Protein 6V50 (pdb70)

Radius of gyration: 16.24 Å; Cα contacts (8 Å, |Δi|>4): 8; chains: 2; bounding box: 23×21×54 Å

Solvent-accessible surface area: 5838 Å² total; per-residue (Å²): 176,98,104,60,103,53,58,137,77,42,50,107,107,22,130,72,97,43,104,103,108,116,72,72,31,145,134,113,59,138,192,178,96,107,59,101,60,49,132,74,47,50,104,110,31,134,74,87,38,107,108,104,109,72,76,32,149,133,112,56,137,189

Sequence (62 aa):
EVEALEAKVEALESKVQKLEKKVEALEHGWDEVEALEAKVEALESKVQKLEKKVEALEHGWD

Foldseek 3Di:
DVVVVVVVVVVVVVVVVVVVVVVVCVVVVPD/DVVVVVVVVVVVVVVVVVVVVVVVCVVVVPD

Secondary structure (DSSP, 8-state):
-HHHHHHHHHHHHHHHHHHHHHHHHHHHT--/-HHHHHHHHHHHHHHHHHHHHHHHHHHHT--

Structure (mmCIF, N/CA/C/O backbone):
data_6V50
#
_entry.id   6V50
#
_cell.length_a   39.190
_cell.length_b   39.190
_cell.length_c   98.610
_cell.angle_alpha   90.000
_cell.angle_beta   90.000
_cell.angle_gamma   120.000
#
_symmetry.space_group_name_H-M   'H 3'
#
loop_
_entity.id
_entity.type
_entity.pdbx_description
1 polymer 'Coiled-coil Trimer with Glu:Ser:Lys Triad with K7A mutation'
2 water water
#
loop_
_atom_site.group_PDB
_atom_site.id
_atom_site.type_symbol
_atom_site.label_atom_id
_atom_site.label_alt_id
_atom_site.label_comp_id
_atom_site.label_asym_id
_atom_site.label_entity_i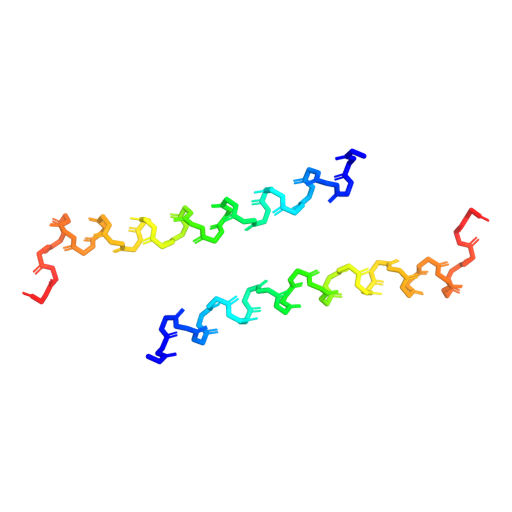d
_atom_site.label_seq_id
_atom_site.pdbx_PDB_ins_code
_atom_site.Cartn_x
_atom_site.Cartn_y
_atom_site.Cartn_z
_atom_site.occupancy
_atom_site.B_iso_or_equiv
_atom_site.auth_seq_id
_atom_site.auth_comp_id
_atom_site.auth_asym_id
_atom_site.auth_atom_id
_atom_site.pdbx_PDB_model_num
ATOM 4 N N . GLU A 1 2 ? 13.998 -16.075 -31.327 1.00 39.50 1 GLU A N 1
ATOM 5 C CA . GLU A 1 2 ? 14.823 -16.285 -30.150 1.00 37.49 1 GLU A CA 1
ATOM 6 C C . GLU A 1 2 ? 15.156 -14.935 -29.510 1.00 43.08 1 GLU A C 1
ATOM 7 O O . GLU A 1 2 ? 15.200 -14.819 -28.279 1.00 40.57 1 GLU A O 1
ATOM 13 N N . VAL A 1 3 ? 15.346 -13.905 -30.341 1.00 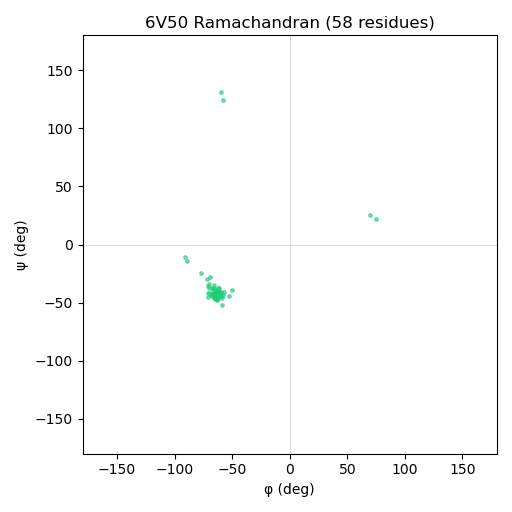41.40 2 VAL A N 1
ATOM 14 C CA . VAL A 1 3 ? 15.670 -12.582 -29.810 1.00 39.61 2 VAL A CA 1
ATOM 15 C C . VAL A 1 3 ? 14.505 -12.039 -28.997 1.00 33.97 2 VAL A C 1
ATOM 16 O O . VAL A 1 3 ? 14.685 -11.552 -27.877 1.00 37.23 2 VAL A O 1
ATOM 20 N N . GLU A 1 4 ? 13.288 -12.128 -29.539 1.00 36.19 3 GLU A N 1
ATOM 21 C CA . GLU A 1 4 ? 12.125 -11.670 -28.785 1.00 32.44 3 GLU A CA 1
ATOM 22 C C . GLU A 1 4 ? 11.842 -12.590 -27.597 1.00 34.50 3 GLU A C 1
ATOM 23 O O . GLU A 1 4 ? 11.304 -12.147 -26.575 1.00 28.25 3 GLU A O 1
ATOM 29 N N . ALA A 1 5 ? 12.219 -13.866 -27.701 1.00 33.90 4 ALA A N 1
ATOM 30 C CA . ALA A 1 5 ? 12.226 -14.728 -26.523 1.00 32.52 4 ALA A CA 1
ATOM 31 C C . ALA A 1 5 ? 13.231 -14.231 -25.489 1.00 32.31 4 ALA A C 1
ATOM 32 O O . ALA A 1 5 ? 12.945 -14.235 -24.284 1.00 31.76 4 ALA A O 1
ATOM 34 N N . LEU A 1 6 ? 14.414 -13.804 -25.941 1.00 28.28 5 LEU A N 1
ATOM 35 C CA . LEU A 1 6 ? 15.420 -13.294 -25.013 1.00 30.01 5 LEU A CA 1
ATOM 36 C C . LEU A 1 6 ? 14.927 -12.037 -24.311 1.00 29.56 5 LEU A C 1
ATOM 37 O O . LEU A 1 6 ? 15.026 -11.926 -23.084 1.00 28.57 5 LEU A O 1
ATOM 42 N N . GLU A 1 7 ? 14.386 -11.078 -25.078 1.00 28.85 6 GLU A N 1
ATOM 43 C CA . GLU A 1 7 ? 13.902 -9.825 -24.497 1.00 33.83 6 GLU A CA 1
ATOM 44 C C . GLU A 1 7 ? 12.977 -10.078 -23.316 1.00 27.52 6 GLU A C 1
ATOM 45 O O . GLU A 1 7 ? 13.031 -9.363 -22.308 1.00 25.90 6 GLU A O 1
ATOM 51 N N . ALA A 1 8 ? 12.128 -11.103 -23.421 1.00 28.81 7 ALA A N 1
ATOM 52 C CA . ALA A 1 8 ? 11.163 -11.398 -22.369 1.00 27.38 7 ALA A CA 1
ATOM 53 C C . ALA A 1 8 ? 11.855 -11.950 -21.131 1.00 29.57 7 ALA A C 1
ATOM 54 O O . ALA A 1 8 ? 11.538 -11.552 -20.000 1.00 30.31 7 ALA A O 1
ATOM 56 N N . LYS A 1 9 ? 12.786 -12.893 -21.331 1.00 25.68 8 LYS A N 1
ATOM 57 C CA . LYS A 1 9 ? 13.552 -13.442 -20.217 1.00 27.59 8 LYS A CA 1
ATOM 58 C C . LYS A 1 9 ? 14.345 -12.350 -19.511 1.00 24.18 8 LYS A C 1
ATOM 59 O O . LYS A 1 9 ? 14.420 -12.319 -18.277 1.00 25.43 8 LYS A O 1
ATOM 65 N N . VAL A 1 10 ? 14.948 -11.447 -20.283 1.00 25.82 9 VAL A N 1
ATOM 66 C CA . VAL A 1 10 ? 15.721 -10.356 -19.699 1.00 27.56 9 VAL A CA 1
ATOM 67 C C . VAL A 1 10 ? 14.814 -9.436 -18.897 1.00 21.97 9 VAL A C 1
ATOM 68 O O . VAL A 1 10 ? 15.134 -9.059 -17.762 1.00 24.52 9 VAL A O 1
ATOM 72 N N . GLU A 1 11 ? 13.660 -9.081 -19.455 1.00 25.56 10 GLU A N 1
ATOM 73 C CA . GLU A 1 11 ? 12.732 -8.221 -18.725 1.00 29.69 10 GLU A CA 1
ATOM 74 C C . GLU A 1 11 ? 12.224 -8.902 -17.462 1.00 22.13 10 GLU A C 1
ATOM 75 O O . GLU A 1 11 ? 12.067 -8.260 -16.420 1.00 23.68 10 GLU A O 1
ATOM 81 N N . ALA A 1 12 ? 11.957 -10.204 -17.541 1.00 28.77 11 ALA A N 1
ATOM 82 C CA . ALA A 1 12 ? 11.584 -10.961 -16.352 1.00 22.53 11 ALA A CA 1
ATOM 83 C C . ALA A 1 12 ? 12.702 -10.938 -15.316 1.00 27.08 11 ALA A C 1
ATOM 84 O O . ALA A 1 12 ? 12.442 -10.871 -14.108 1.00 21.47 11 ALA A O 1
ATOM 86 N N . LEU A 1 13 ? 13.961 -11.000 -15.776 1.00 26.14 12 LEU A N 1
ATOM 87 C CA . LEU A 1 13 ? 15.095 -10.968 -14.855 1.00 22.83 12 LEU A CA 1
ATOM 88 C C . LEU A 1 13 ? 15.231 -9.603 -14.193 1.00 19.68 12 LEU A C 1
ATOM 89 O O . LEU A 1 13 ? 15.463 -9.522 -12.981 1.00 18.80 12 LEU A O 1
ATOM 94 N N . GLU A 1 14 ? 15.091 -8.520 -14.975 1.00 23.94 13 GLU A N 1
ATOM 95 C CA . GLU A 1 14 ? 15.192 -7.167 -14.421 1.00 21.69 13 GLU A CA 1
ATOM 96 C C . GLU A 1 14 ? 14.184 -6.957 -13.306 1.00 22.18 13 GLU A C 1
ATOM 97 O O . GLU A 1 14 ? 14.497 -6.359 -12.267 1.00 19.08 13 GLU A O 1
ATOM 103 N N . SER A 1 15 ? 12.968 -7.459 -13.499 1.00 21.01 14 SER A N 1
ATOM 104 C CA . SER A 1 15 ? 11.958 -7.327 -12.462 1.00 23.89 14 SER A CA 1
ATOM 105 C C . SER A 1 15 ? 12.369 -8.079 -11.207 1.00 19.17 14 SER A C 1
ATOM 106 O O . SER A 1 15 ? 12.246 -7.558 -10.092 1.00 22.06 14 SER A O 1
ATOM 109 N N . LYS A 1 16 ? 12.864 -9.309 -11.363 1.00 21.88 15 LYS A N 1
ATOM 110 C CA . LYS A 1 16 ? 13.221 -10.100 -10.190 1.00 20.07 15 LYS A CA 1
ATOM 111 C C . LYS A 1 16 ? 14.466 -9.547 -9.511 1.00 20.26 15 LYS A C 1
ATOM 112 O O . LYS A 1 16 ? 14.567 -9.562 -8.277 1.00 20.89 15 LYS A O 1
ATOM 118 N N . VAL A 1 17 ? 15.416 -9.039 -10.296 1.00 17.10 16 VAL A N 1
ATOM 119 C CA . VAL A 1 17 ? 16.632 -8.497 -9.706 1.00 17.12 16 VAL A CA 1
ATOM 120 C C . VAL A 1 17 ? 16.315 -7.242 -8.905 1.00 19.52 16 VAL A C 1
ATOM 121 O O . VAL A 1 17 ? 16.851 -7.036 -7.805 1.00 18.76 16 VAL A O 1
ATOM 125 N N . GLN A 1 18 ? 15.392 -6.421 -9.405 1.00 18.38 17 GLN A N 1
ATOM 126 C CA . GLN A 1 18 ? 14.984 -5.239 -8.658 1.00 21.94 17 GLN A CA 1
ATOM 127 C C . GLN A 1 18 ? 14.264 -5.616 -7.364 1.00 20.26 17 GLN A C 1
ATOM 128 O O . GLN A 1 18 ? 14.510 -5.006 -6.312 1.00 15.41 17 GLN A O 1
ATOM 134 N N . LYS A 1 19 ? 13.389 -6.623 -7.401 1.00 14.93 18 LYS A N 1
ATOM 135 C CA . LYS A 1 19 ? 12.779 -7.056 -6.146 1.00 21.49 18 LYS A CA 1
ATOM 136 C C . LYS A 1 19 ? 13.838 -7.572 -5.174 1.00 18.61 18 LYS A C 1
ATOM 137 O O . LYS A 1 19 ? 13.788 -7.267 -3.977 1.00 18.57 18 LYS A O 1
ATOM 143 N N . LEU A 1 20 ? 14.825 -8.328 -5.674 1.00 17.58 19 LEU A N 1
ATOM 144 C CA . LEU A 1 20 ? 15.884 -8.837 -4.801 1.00 18.68 19 LEU A CA 1
ATOM 145 C C . LEU A 1 20 ? 16.712 -7.703 -4.208 1.00 16.94 19 LEU A C 1
ATOM 146 O O . LEU A 1 20 ? 17.122 -7.765 -3.040 1.00 17.52 19 LEU A O 1
ATOM 151 N N . GLU A 1 21 ? 16.984 -6.666 -5.000 1.00 15.24 20 GLU A N 1
ATOM 152 C CA . GLU A 1 21 ? 17.783 -5.556 -4.492 1.00 16.88 20 GLU A CA 1
ATOM 153 C C . GLU A 1 21 ? 17.068 -4.849 -3.349 1.00 17.55 20 GLU A C 1
ATOM 154 O O . GLU A 1 21 ? 17.688 -4.511 -2.331 1.00 15.26 20 GLU A O 1
ATOM 160 N N . LYS A 1 22 ? 15.753 -4.643 -3.495 1.00 16.60 21 LYS A N 1
ATOM 161 C CA . LYS A 1 22 ? 14.954 -4.023 -2.445 1.00 16.96 21 LYS A CA 1
ATOM 162 C C . LYS A 1 22 ? 14.925 -4.880 -1.192 1.00 18.80 21 LYS A C 1
ATOM 163 O O . LYS A 1 22 ? 15.032 -4.358 -0.075 1.00 20.29 21 LYS A O 1
ATOM 169 N N . LYS A 1 23 ? 14.778 -6.200 -1.352 1.00 18.46 22 LYS A N 1
ATOM 170 C CA . LYS A 1 23 ? 14.758 -7.085 -0.188 1.00 18.44 22 LYS A CA 1
ATOM 171 C C . LYS A 1 23 ? 16.097 -7.068 0.529 1.00 14.71 22 LYS A C 1
ATOM 172 O O . LYS A 1 23 ? 16.162 -6.965 1.760 1.00 18.30 22 LYS A O 1
ATOM 178 N N . VAL A 1 24 ? 17.185 -7.162 -0.228 1.00 19.62 23 VAL A N 1
ATOM 179 C CA . VAL A 1 24 ? 18.493 -7.235 0.405 1.00 19.50 23 VAL A CA 1
ATOM 180 C C . VAL A 1 24 ? 18.818 -5.915 1.094 1.00 22.17 23 VAL A C 1
ATOM 181 O O . VAL A 1 24 ? 19.367 -5.904 2.208 1.00 21.63 23 VAL A O 1
ATOM 185 N N . GLU A 1 25 ? 18.427 -4.784 0.487 1.00 22.71 24 GLU A N 1
ATOM 186 C CA . GLU A 1 25 ? 18.658 -3.498 1.150 1.00 22.07 24 GLU A CA 1
ATOM 187 C C . GLU A 1 25 ? 17.911 -3.428 2.472 1.00 18.69 24 GLU A C 1
ATOM 188 O O . GLU A 1 25 ? 18.459 -2.965 3.476 1.00 20.55 24 GLU A O 1
ATOM 194 N N . ALA A 1 26 ? 16.659 -3.889 2.496 1.00 19.05 25 ALA A N 1
ATOM 195 C CA . ALA A 1 26 ? 15.909 -3.926 3.748 1.00 15.99 25 ALA A CA 1
ATOM 196 C C . ALA A 1 26 ? 16.623 -4.779 4.792 1.00 21.79 25 ALA A C 1
ATOM 197 O O . ALA A 1 26 ? 16.780 -4.365 5.951 1.00 24.28 25 ALA A O 1
ATOM 199 N N . LEU A 1 27 ? 17.092 -5.966 4.395 1.00 18.57 26 LEU A N 1
ATOM 200 C CA . LEU A 1 27 ? 17.782 -6.824 5.355 1.00 25.16 26 LEU A CA 1
ATOM 201 C C . LEU A 1 27 ? 19.100 -6.207 5.805 1.00 27.03 26 LEU A C 1
ATOM 202 O O . LEU A 1 27 ? 19.444 -6.265 6.991 1.00 27.29 26 LEU A O 1
ATOM 207 N N . GLU A 1 28 ? 19.859 -5.619 4.875 1.00 24.39 27 GLU A N 1
ATOM 208 C CA . GLU A 1 28 ? 21.134 -5.013 5.251 1.00 25.84 27 GLU A CA 1
ATOM 209 C C . GLU A 1 28 ? 20.938 -3.819 6.170 1.00 24.15 27 GLU A C 1
ATOM 210 O O . GLU A 1 28 ? 21.760 -3.580 7.065 1.00 28.83 27 GLU A O 1
ATOM 216 N N . HIS A 1 29 ? 19.866 -3.065 5.973 1.00 20.78 28 HIS A N 1
ATOM 217 C CA . HIS A 1 29 ? 19.658 -1.839 6.728 1.00 25.69 28 HIS A CA 1
ATOM 218 C C . HIS A 1 29 ? 18.858 -2.059 7.999 1.00 26.81 28 HIS A C 1
ATOM 219 O O . HIS A 1 29 ? 18.792 -1.153 8.837 1.00 22.30 28 HIS A O 1
ATOM 226 N N . GLY A 1 30 ? 18.260 -3.235 8.164 1.00 27.89 29 GLY A N 1
ATOM 227 C CA . GLY A 1 30 ? 17.404 -3.443 9.309 1.00 26.27 29 GLY A CA 1
ATOM 228 C C . GLY A 1 30 ? 16.122 -2.652 9.231 1.00 28.47 29 GLY A C 1
ATOM 229 O O . GLY A 1 30 ? 15.533 -2.327 10.270 1.00 36.85 29 GLY A O 1
ATOM 230 N N . TRP A 1 31 ? 15.678 -2.318 8.022 1.00 27.61 30 TRP A N 1
ATOM 231 C CA . TRP A 1 31 ? 14.430 -1.591 7.868 1.00 27.37 30 TRP A CA 1
ATOM 232 C C . TRP A 1 31 ? 13.282 -2.393 8.468 1.00 40.17 30 TRP A C 1
ATOM 233 O O . TRP A 1 31 ? 13.158 -3.601 8.228 1.00 36.91 30 TRP A O 1
ATOM 244 N N . ASP A 1 32 ? 12.474 -1.726 9.293 1.00 38.52 31 ASP A N 1
ATOM 245 C CA . ASP A 1 32 ? 11.264 -2.328 9.842 1.00 41.58 31 ASP A CA 1
ATOM 246 C C . ASP A 1 32 ? 11.526 -3.612 10.641 1.00 37.77 31 ASP A C 1
ATOM 247 O O . ASP A 1 32 ? 12.195 -3.592 11.680 1.00 37.43 31 ASP A O 1
ATOM 255 N N . GLU B 1 2 ? -1.444 -7.292 -2.589 1.00 37.83 1 GLU B N 1
ATOM 256 C CA . GLU B 1 2 ? -1.995 -6.554 -3.717 1.00 36.88 1 GLU B CA 1
ATOM 257 C C . GLU B 1 2 ? -0.955 -5.608 -4.342 1.00 42.02 1 GLU B C 1
ATOM 258 O O . GLU B 1 2 ? -0.899 -5.457 -5.566 1.00 39.38 1 GLU B O 1
ATOM 264 N N . VAL B 1 3 ? -0.108 -5.001 -3.508 1.00 40.99 2 VAL B N 1
ATOM 265 C CA . VAL B 1 3 ? 0.884 -4.064 -4.027 1.00 39.99 2 VAL B CA 1
ATOM 266 C C . VAL B 1 3 ? 1.916 -4.787 -4.886 1.00 33.39 2 VAL B C 1
ATOM 267 O O . VAL B 1 3 ? 2.283 -4.313 -5.967 1.00 35.41 2 VAL B O 1
ATOM 271 N N . GLU B 1 4 ? 2.393 -5.947 -4.434 1.00 32.88 3 GLU B N 1
ATOM 272 C CA . GLU B 1 4 ? 3.394 -6.663 -5.217 1.00 34.61 3 GLU B CA 1
ATOM 273 C C . GLU B 1 4 ? 2.771 -7.389 -6.405 1.00 34.48 3 GLU B C 1
ATOM 274 O O . GLU B 1 4 ? 3.463 -7.672 -7.390 1.00 28.40 3 GLU B O 1
ATOM 280 N N . ALA B 1 5 ? 1.481 -7.719 -6.321 1.00 30.89 4 ALA B N 1
ATOM 281 C CA . ALA B 1 5 ? 0.740 -8.095 -7.517 1.00 29.68 4 ALA B CA 1
ATOM 282 C C . ALA B 1 5 ? 0.672 -6.928 -8.492 1.00 32.77 4 ALA B C 1
ATOM 283 O O . ALA B 1 5 ? 0.896 -7.097 -9.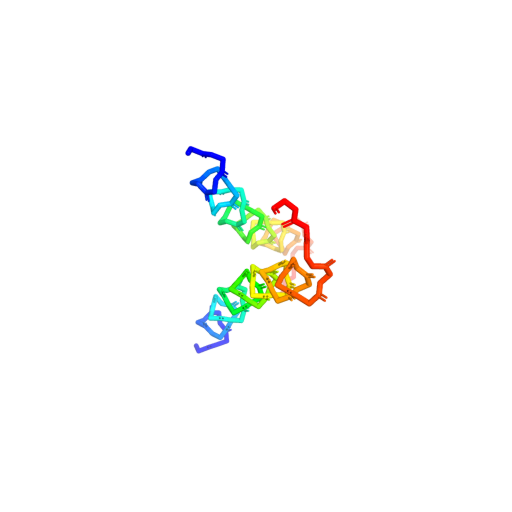697 1.00 33.47 4 ALA B O 1
ATOM 285 N N . LEU B 1 6 ? 0.362 -5.732 -7.984 1.00 28.10 5 LEU B N 1
ATOM 286 C CA . LEU B 1 6 ? 0.32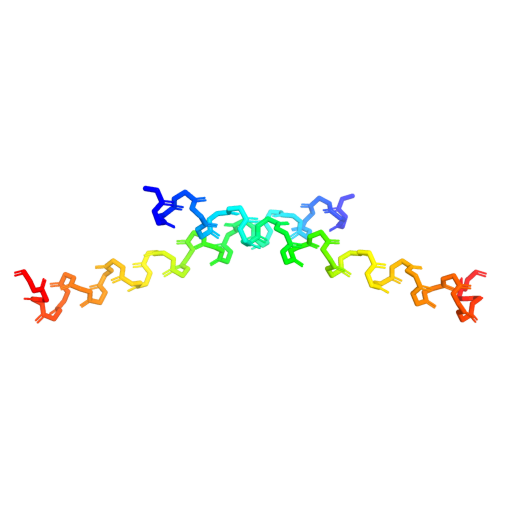4 -4.565 -8.856 1.00 31.76 5 LEU B CA 1
ATOM 287 C C . LEU B 1 6 ? 1.674 -4.341 -9.509 1.00 27.52 5 LEU B C 1
ATOM 288 O O . LEU B 1 6 ? 1.748 -4.091 -10.716 1.00 28.61 5 LEU B O 1
ATOM 293 N N . GLU B 1 7 ? 2.754 -4.445 -8.729 1.00 30.71 6 GLU B N 1
ATOM 294 C CA . GLU B 1 7 ? 4.097 -4.270 -9.276 1.00 32.70 6 GLU B CA 1
ATOM 295 C C . GLU B 1 7 ? 4.322 -5.165 -10.486 1.00 28.79 6 GLU B C 1
ATOM 296 O O . GLU B 1 7 ? 4.846 -4.716 -11.511 1.00 27.56 6 GLU B O 1
ATOM 302 N N . ALA B 1 8 ? 3.906 -6.430 -10.390 1.00 27.50 7 ALA B N 1
ATOM 303 C CA . ALA B 1 8 ? 4.173 -7.393 -11.453 1.00 29.27 7 ALA B CA 1
ATOM 304 C C . ALA B 1 8 ? 3.372 -7.072 -12.701 1.00 32.47 7 ALA B C 1
ATOM 305 O O . ALA B 1 8 ? 3.894 -7.174 -13.822 1.00 31.54 7 ALA B O 1
ATOM 307 N N . LYS B 1 9 ? 2.097 -6.703 -12.525 1.00 31.01 8 LYS B N 1
ATOM 308 C CA . LYS B 1 9 ? 1.257 -6.354 -13.666 1.00 29.11 8 LYS B CA 1
ATOM 309 C C . LYS B 1 9 ? 1.808 -5.129 -14.384 1.00 23.19 8 LYS B C 1
ATOM 310 O O . LYS B 1 9 ? 1.821 -5.071 -15.620 1.00 28.23 8 LYS B O 1
ATO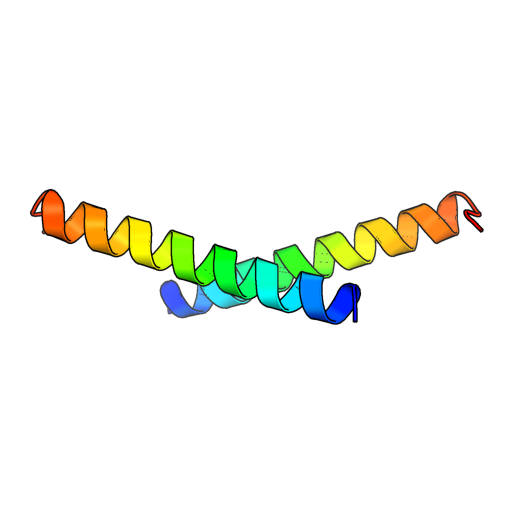M 316 N N . VAL B 1 10 ? 2.289 -4.151 -13.621 1.00 26.41 9 VAL B N 1
ATOM 317 C CA . VAL B 1 10 ? 2.806 -2.919 -14.209 1.00 24.53 9 VAL B CA 1
ATOM 318 C C . VAL B 1 10 ? 4.044 -3.201 -15.052 1.00 24.24 9 VAL B C 1
ATOM 319 O O . VAL B 1 10 ? 4.174 -2.695 -16.174 1.00 26.43 9 VAL B O 1
ATOM 323 N N . GLU B 1 11 ? 4.964 -4.028 -14.547 1.00 26.43 10 GLU B N 1
ATOM 324 C CA . GLU B 1 11 ? 6.152 -4.326 -15.345 1.00 27.45 10 GLU B CA 1
ATOM 325 C C . GLU B 1 11 ? 5.822 -5.216 -16.532 1.00 20.99 10 GLU B C 1
ATOM 326 O O . GLU B 1 11 ? 6.480 -5.124 -17.568 1.00 26.18 10 GLU B O 1
ATOM 332 N N . ALA B 1 12 ? 4.807 -6.070 -16.414 1.00 27.03 11 ALA B N 1
ATOM 333 C CA . ALA B 1 12 ? 4.315 -6.777 -17.590 1.00 23.34 11 ALA B CA 1
ATOM 334 C C . ALA B 1 12 ? 3.771 -5.797 -18.620 1.00 25.38 11 ALA B C 1
ATOM 335 O O . ALA B 1 12 ? 3.945 -5.991 -19.831 1.00 20.88 11 ALA B O 1
ATOM 337 N N . LEU B 1 13 ? 3.110 -4.729 -18.153 1.00 26.64 12 LEU B N 1
ATOM 338 C CA . LEU B 1 13 ? 2.552 -3.739 -19.067 1.00 2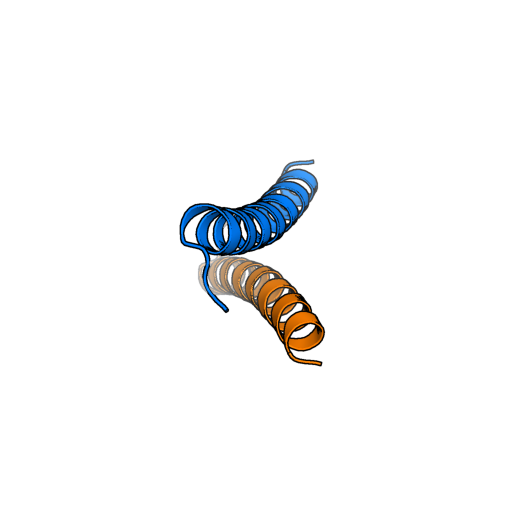2.89 12 LEU B CA 1
ATOM 339 C C . LEU B 1 13 ? 3.655 -2.921 -19.724 1.00 19.29 12 LEU B C 1
ATOM 340 O O . LEU B 1 13 ? 3.601 -2.659 -20.932 1.00 20.46 12 LEU B O 1
ATOM 345 N N . GLU B 1 14 ? 4.672 -2.523 -18.949 1.00 21.69 13 GLU B N 1
ATOM 346 C CA . GLU B 1 14 ? 5.791 -1.769 -19.509 1.00 19.01 13 GLU B CA 1
ATOM 347 C C . GLU B 1 14 ? 6.469 -2.547 -20.628 1.00 19.40 13 GLU B C 1
ATOM 348 O O . GLU B 1 14 ? 6.787 -1.992 -21.692 1.00 17.01 13 GLU B O 1
ATOM 354 N N . SER B 1 15 ? 6.682 -3.842 -20.415 1.00 20.47 14 SER B N 1
ATOM 355 C CA . SER B 1 15 ? 7.240 -4.664 -21.477 1.00 23.30 14 SER B CA 1
ATOM 356 C C . SER B 1 15 ? 6.350 -4.629 -22.715 1.00 18.92 14 SER B C 1
ATOM 357 O O . SER B 1 15 ? 6.815 -4.333 -23.823 1.00 22.29 14 SER B O 1
ATOM 360 N N . LYS B 1 16 ? 5.055 -4.909 -22.542 1.00 19.29 15 LYS B N 1
ATOM 361 C CA . LYS B 1 16 ? 4.153 -4.955 -23.687 1.00 16.67 15 LYS B CA 1
ATOM 362 C C . LYS B 1 16 ? 4.068 -3.601 -24.380 1.00 15.15 15 LYS B C 1
ATOM 363 O O . LYS B 1 16 ? 4.038 -3.528 -25.612 1.00 22.15 15 LYS B O 1
ATOM 369 N N . VAL B 1 17 ? 4.042 -2.516 -23.608 1.00 18.80 16 VAL B N 1
ATOM 370 C CA . VAL B 1 17 ? 3.932 -1.185 -24.204 1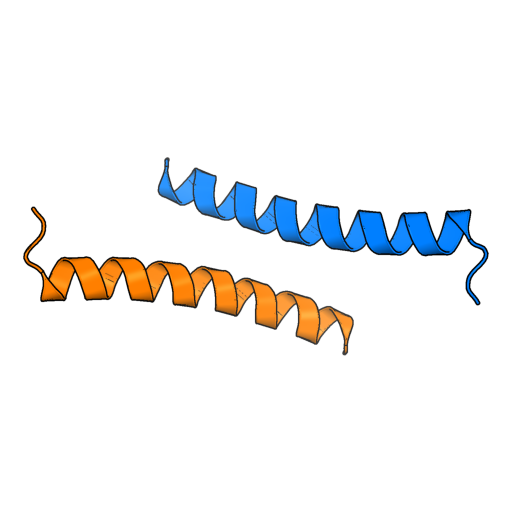.00 18.42 16 VAL B CA 1
ATOM 371 C C . VAL B 1 17 ? 5.188 -0.845 -25.005 1.00 18.78 16 VAL B C 1
ATOM 372 O O . VAL B 1 17 ? 5.111 -0.377 -26.151 1.00 18.29 16 VAL B O 1
ATOM 376 N N . GLN B 1 18 ? 6.365 -1.108 -24.439 1.00 17.30 17 GLN B N 1
ATOM 377 C CA . GLN B 1 18 ? 7.582 -0.866 -25.203 1.00 17.28 17 GLN B CA 1
ATOM 378 C C . GLN B 1 18 ? 7.599 -1.693 -26.487 1.00 19.52 17 GLN B C 1
ATOM 379 O O . GLN B 1 18 ? 7.959 -1.184 -27.561 1.00 15.73 17 GLN B O 1
ATOM 385 N N . LYS B 1 19 ? 7.159 -2.952 -26.416 1.00 14.87 18 LYS B N 1
ATOM 386 C CA . LYS B 1 19 ? 7.046 -3.735 -27.643 1.00 20.23 18 LYS B CA 1
ATOM 387 C C . LYS B 1 19 ? 6.078 -3.085 -28.636 1.00 18.55 18 LYS B C 1
ATOM 388 O O . LYS B 1 19 ? 6.375 -3.006 -29.835 1.00 20.23 18 LYS B O 1
ATOM 394 N N . LEU B 1 20 ? 4.923 -2.590 -28.161 1.00 14.69 19 LEU B N 1
ATOM 395 C CA . LEU B 1 20 ? 3.972 -1.953 -29.081 1.00 14.40 19 LEU B CA 1
ATOM 396 C C . LEU B 1 20 ? 4.536 -0.666 -29.681 1.00 17.91 19 LEU B C 1
ATOM 397 O O . LEU B 1 20 ? 4.285 -0.360 -30.859 1.00 19.31 19 LEU B O 1
ATOM 402 N N . GLU B 1 21 ? 5.290 0.104 -28.889 1.00 12.45 20 GLU B N 1
ATOM 403 C CA . GLU B 1 21 ? 5.875 1.345 -29.394 1.00 17.31 20 GLU B CA 1
ATOM 404 C C . GLU B 1 21 ? 6.844 1.071 -30.544 1.00 17.12 20 GLU B C 1
ATOM 405 O O . GLU B 1 21 ? 6.797 1.740 -31.589 1.00 13.02 20 GLU B O 1
ATOM 411 N N . LYS B 1 22 ? 7.719 0.073 -30.372 1.00 16.05 21 LYS B N 1
ATOM 412 C CA . LYS B 1 22 ? 8.633 -0.322 -31.441 1.00 17.57 21 LYS B CA 1
ATOM 413 C C . LYS B 1 22 ? 7.876 -0.808 -32.661 1.00 15.57 21 LYS B C 1
ATOM 414 O O . LYS B 1 22 ? 8.260 -0.513 -33.799 1.00 17.73 21 LYS B O 1
ATOM 420 N N . LYS B 1 23 ? 6.800 -1.565 -32.450 1.00 18.69 22 LYS B N 1
ATOM 421 C CA . LYS B 1 23 ? 6.015 -2.049 -33.584 1.00 20.04 22 LYS B CA 1
ATOM 422 C C . LYS B 1 23 ? 5.395 -0.888 -34.347 1.00 16.48 22 LYS B C 1
ATOM 423 O O . LYS B 1 23 ? 5.469 -0.817 -35.580 1.00 20.75 22 LYS B O 1
ATOM 429 N N . VAL B 1 24 ? 4.791 0.046 -33.623 1.00 19.38 23 VAL B N 1
ATOM 430 C CA . VAL B 1 24 ? 4.065 1.115 -34.289 1.00 20.43 23 VAL B CA 1
ATOM 431 C C . VAL B 1 24 ? 5.033 2.062 -34.988 1.00 21.69 23 VAL B C 1
ATOM 432 O O . VAL B 1 24 ? 4.747 2.552 -36.093 1.00 20.54 23 VAL B O 1
ATOM 436 N N . GLU B 1 25 ? 6.203 2.323 -34.379 1.00 22.80 24 GLU B N 1
ATOM 437 C CA . GLU B 1 25 ? 7.186 3.179 -35.049 1.00 19.55 24 GLU B CA 1
ATOM 438 C C . GLU B 1 25 ? 7.648 2.552 -36.359 1.00 19.39 24 GLU B C 1
ATOM 439 O O . GLU B 1 25 ? 7.813 3.251 -37.360 1.00 20.13 24 GLU B O 1
ATOM 445 N N . ALA B 1 26 ? 7.844 1.230 -36.382 1.00 18.33 25 ALA B N 1
ATOM 446 C CA . ALA B 1 26 ? 8.215 0.573 -37.631 1.00 15.90 25 ALA B CA 1
ATOM 447 C C . ALA B 1 26 ? 7.107 0.703 -38.667 1.00 23.46 25 ALA B C 1
ATOM 448 O O . ALA B 1 26 ? 7.364 1.038 -39.834 1.00 23.08 25 ALA B O 1
ATOM 450 N N . LEU B 1 27 ? 5.861 0.451 -38.260 1.00 20.70 26 LEU B N 1
ATOM 451 C CA . LEU B 1 27 ? 4.756 0.607 -39.202 1.00 26.13 26 LEU B CA 1
ATOM 452 C C . LEU B 1 27 ? 4.667 2.044 -39.705 1.00 26.67 26 LEU B C 1
ATOM 453 O O . LEU B 1 27 ? 4.485 2.278 -40.908 1.00 26.70 26 LEU B O 1
ATOM 458 N N . GLU B 1 28 ? 4.831 3.021 -38.808 1.00 21.39 27 GLU B N 1
ATOM 459 C CA . GLU B 1 28 ? 4.705 4.422 -39.214 1.00 25.13 27 GLU B CA 1
ATOM 460 C C . GLU B 1 28 ? 5.852 4.879 -40.104 1.00 23.33 27 GLU B C 1
ATOM 461 O O . GLU B 1 28 ? 5.659 5.732 -40.977 1.00 27.87 27 GLU B O 1
ATOM 467 N N . HIS B 1 29 ? 7.050 4.361 -39.884 1.00 21.37 28 HIS B N 1
ATOM 468 C CA . HIS B 1 29 ? 8.212 4.831 -40.621 1.00 25.12 28 HIS B CA 1
ATOM 469 C C . HIS B 1 29 ? 8.438 4.068 -41.910 1.00 25.39 28 HIS B C 1
ATOM 470 O O . HIS B 1 29 ? 9.225 4.523 -42.747 1.00 20.46 28 HIS B O 1
ATOM 477 N N . GLY B 1 30 ? 7.772 2.926 -42.083 1.00 28.79 29 GLY B N 1
ATOM 478 C CA . GLY B 1 30 ? 8.028 2.087 -43.230 1.00 24.78 29 GLY B CA 1
ATOM 479 C C . 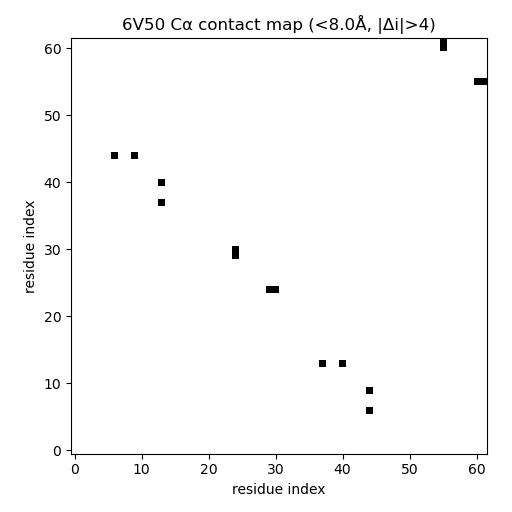GLY B 1 30 ? 9.324 1.322 -43.150 1.00 29.80 29 GLY B C 1
ATOM 480 O O . GLY B 1 30 ? 9.865 0.915 -44.184 1.00 38.15 29 GLY B O 1
ATOM 481 N N . TRP B 1 31 ? 9.847 1.119 -41.946 1.00 28.48 30 TRP B N 1
ATOM 482 C CA . TRP B 1 31 ? 11.075 0.355 -41.789 1.00 35.11 30 TRP B CA 1
ATOM 483 C C . TRP B 1 31 ? 10.919 -1.050 -42.373 1.00 42.74 30 TRP B C 1
ATOM 484 O O . TRP B 1 31 ? 9.988 -1.785 -42.021 1.00 37.77 30 TRP B O 1
ATOM 495 N N . ASP B 1 32 ? 11.819 -1.403 -43.292 1.00 42.13 31 ASP B N 1
ATOM 496 C CA . ASP B 1 32 ? 11.905 -2.764 -43.822 1.00 41.19 31 ASP B CA 1
ATOM 497 C C . ASP B 1 32 ? 10.598 -3.232 -44.476 1.00 37.28 31 ASP B C 1
ATOM 498 O O . ASP B 1 32 ? 10.128 -2.643 -45.455 1.00 37.91 31 ASP B O 1
#

B-factor: mean 27.25, std 9.39, range [11.71, 61.48]